Protein AF-A0A835MBV6-F1 (afdb_monomer_lite)

pLDDT: mean 74.05, std 12.52, range [35.41, 91.31]

Radius of gyration: 13.14 Å; chains: 1; bounding box: 27×29×30 Å

Sequence (114 aa):
MISSNNFTGPLPETLAKLTNLKDLYAVGIAITTSLEKYPILFKTGPSSKKCKAMQASGLERPIPSGISLWPKMSDMRISDLNGTEAAFPPLSSMKNMKALCVVCLYVSYIVPKI

InterPro domains:
  IPR032675 Leucine-rich repeat domain superfamily [G3DSA:3.80.10.10] (1-113)

Foldseek 3Di:
DAELDQDEEADDLVVLACLQAAEEEAYNYQDVEAPVVNCSNQAPGNNLAHYAYYAHENHEDDHDLSNLVNQNHAYYHYEHYDDDDDDHHDNVNNVNHNYDFHYHVPDGDDDPDD

Structure (mmCIF, N/CA/C/O backbone):
data_AF-A0A835MBV6-F1
#
_entry.id   AF-A0A835MBV6-F1
#
loop_
_atom_site.group_PDB
_atom_site.id
_atom_site.type_symbol
_atom_site.label_atom_id
_atom_site.label_alt_id
_atom_site.label_comp_id
_atom_site.label_asym_id
_atom_site.label_entity_id
_atom_site.label_seq_id
_atom_site.pdbx_PDB_ins_code
_atom_site.Cartn_x
_atom_site.Cartn_y
_atom_site.Cartn_z
_atom_site.occupancy
_atom_site.B_iso_or_equiv
_atom_site.auth_seq_id
_atom_site.auth_comp_id
_a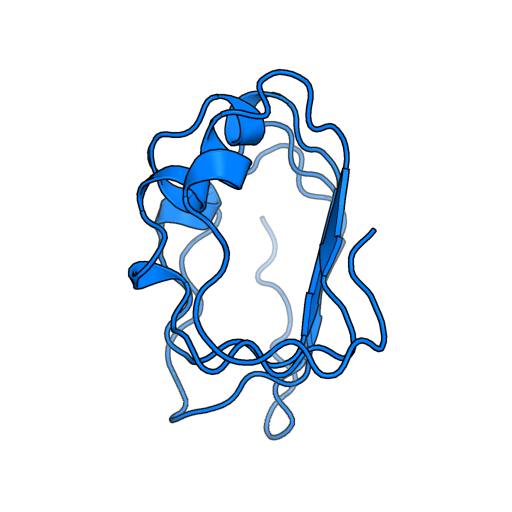tom_site.auth_asym_id
_atom_site.auth_atom_id
_atom_site.pdbx_PDB_model_num
ATOM 1 N N . MET A 1 1 ? -5.464 14.987 -4.142 1.00 6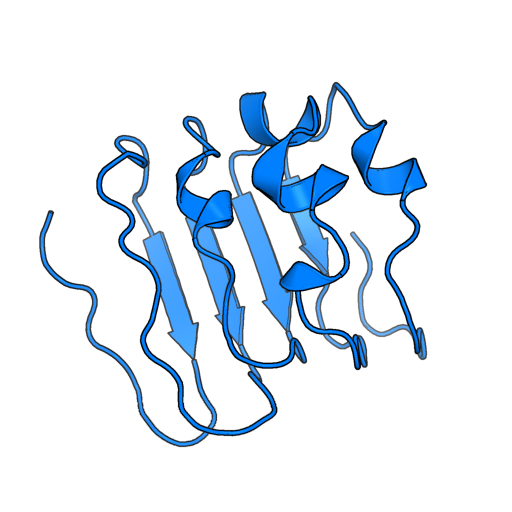9.81 1 MET A N 1
ATOM 2 C CA . MET A 1 1 ? -5.503 14.286 -5.438 1.00 69.81 1 MET A CA 1
ATOM 3 C C . MET A 1 1 ? -4.215 14.613 -6.167 1.00 69.81 1 MET A C 1
ATOM 5 O O . MET A 1 1 ? -3.881 15.787 -6.242 1.00 69.81 1 MET A O 1
ATOM 9 N N . ILE A 1 2 ? -3.477 13.597 -6.605 1.00 70.81 2 ILE A N 1
ATOM 10 C CA . ILE A 1 2 ? -2.263 13.721 -7.418 1.00 70.81 2 ILE A CA 1
ATOM 11 C C . ILE A 1 2 ? -2.595 13.018 -8.730 1.00 70.81 2 ILE A C 1
ATOM 13 O O . ILE A 1 2 ? -2.706 11.795 -8.757 1.00 70.81 2 ILE A O 1
ATOM 17 N N . SER A 1 3 ? -2.861 13.780 -9.787 1.00 74.25 3 SER A N 1
ATOM 18 C CA . SER A 1 3 ? -3.358 13.202 -11.037 1.00 74.25 3 SER A CA 1
ATOM 19 C C . SER A 1 3 ? -2.805 13.885 -12.273 1.00 74.25 3 SER A C 1
ATOM 21 O O . SER A 1 3 ? -2.664 15.104 -12.250 1.00 74.25 3 SER A O 1
ATOM 23 N N . SER A 1 4 ? -2.525 13.129 -13.337 1.00 68.12 4 SER A N 1
ATOM 24 C CA . SER A 1 4 ? -2.089 13.655 -14.647 1.00 68.12 4 SER A CA 1
ATOM 25 C C . SER A 1 4 ? -0.915 14.633 -14.559 1.00 68.12 4 SER A C 1
ATOM 27 O O . SER A 1 4 ? -0.861 15.643 -15.255 1.00 68.12 4 SER A O 1
ATOM 29 N N . ASN A 1 5 ? 0.012 14.348 -13.651 1.00 61.78 5 ASN A N 1
ATOM 30 C CA . ASN A 1 5 ? 1.259 15.083 -13.529 1.00 61.78 5 ASN A CA 1
ATOM 31 C C . ASN A 1 5 ? 2.369 14.194 -14.085 1.00 61.78 5 ASN A C 1
ATOM 33 O O . ASN A 1 5 ? 2.345 12.984 -13.868 1.00 61.78 5 ASN A O 1
ATOM 37 N N . ASN A 1 6 ? 3.382 14.779 -14.723 1.00 67.88 6 ASN A N 1
ATOM 38 C CA . ASN A 1 6 ? 4.577 14.046 -15.157 1.00 67.88 6 ASN A CA 1
ATOM 39 C C . ASN A 1 6 ? 5.494 13.701 -13.960 1.00 67.88 6 ASN A C 1
ATOM 41 O O . ASN A 1 6 ? 6.716 13.790 -14.045 1.00 67.88 6 ASN A O 1
ATOM 45 N N . PHE A 1 7 ? 4.894 13.394 -12.802 1.00 68.06 7 PHE A N 1
ATOM 46 C CA . PHE A 1 7 ? 5.599 12.976 -11.603 1.00 68.06 7 PHE A CA 1
ATOM 47 C C . PHE A 1 7 ? 6.175 11.587 -11.838 1.00 68.06 7 PHE A C 1
ATOM 49 O O . PHE A 1 7 ? 5.443 10.616 -12.035 1.00 68.06 7 PHE A O 1
ATOM 56 N N . THR A 1 8 ? 7.498 11.531 -11.787 1.00 66.94 8 THR A N 1
ATOM 57 C CA . THR A 1 8 ? 8.297 10.316 -11.876 1.00 66.94 8 THR A CA 1
ATOM 58 C C . THR A 1 8 ? 9.029 10.082 -10.565 1.00 66.94 8 THR A C 1
ATOM 60 O O . THR A 1 8 ? 9.331 11.025 -9.830 1.00 66.94 8 THR A O 1
ATOM 63 N N . GLY A 1 9 ? 9.404 8.833 -10.314 1.00 67.62 9 GLY A N 1
ATOM 64 C CA . GLY A 1 9 ? 10.183 8.480 -9.138 1.00 67.62 9 GLY A CA 1
ATOM 65 C C . GLY A 1 9 ? 9.328 8.326 -7.880 1.00 67.62 9 GLY A C 1
ATOM 66 O O . GLY A 1 9 ? 8.109 8.150 -7.955 1.00 67.62 9 GLY A O 1
ATOM 67 N N . PRO A 1 10 ? 9.976 8.291 -6.707 1.00 70.25 10 PRO A N 1
ATOM 68 C CA . PRO A 1 10 ? 9.327 7.809 -5.515 1.00 70.25 10 PRO A CA 1
ATOM 69 C C . PRO A 1 10 ? 8.294 8.766 -4.908 1.00 70.25 10 PRO A C 1
ATOM 71 O O . PRO A 1 10 ? 8.541 9.965 -4.809 1.00 70.25 10 PRO A O 1
ATOM 74 N N . LEU A 1 11 ? 7.178 8.229 -4.396 1.00 72.88 11 LEU A N 1
ATOM 75 C CA . LEU A 1 11 ? 6.265 9.001 -3.547 1.00 72.88 11 LEU A CA 1
ATOM 76 C C . LEU A 1 11 ? 7.013 9.532 -2.303 1.00 72.88 11 LEU A C 1
ATOM 78 O O . LEU A 1 11 ? 7.736 8.775 -1.657 1.00 72.88 11 LEU A O 1
ATOM 82 N N . PRO A 1 12 ? 6.845 10.807 -1.912 1.00 74.94 12 PRO A N 1
ATOM 83 C CA . PRO A 1 12 ? 7.536 11.344 -0.742 1.00 74.94 12 PRO A CA 1
ATOM 84 C C . PRO A 1 12 ? 7.126 10.623 0.549 1.00 74.94 12 PRO A C 1
ATOM 86 O O . PRO A 1 12 ? 5.935 10.509 0.845 1.00 74.94 12 PRO A O 1
ATOM 89 N N . GLU A 1 13 ? 8.091 10.228 1.389 1.00 74.75 13 GLU A N 1
ATOM 90 C CA . GLU A 1 13 ? 7.803 9.638 2.712 1.00 74.75 13 GLU A CA 1
ATOM 91 C C . GLU A 1 13 ? 6.992 10.575 3.618 1.00 74.75 13 GLU A C 1
ATOM 93 O O . GLU A 1 13 ? 6.274 10.137 4.518 1.00 74.75 13 GLU A O 1
ATOM 98 N N . THR A 1 14 ? 7.053 11.882 3.361 1.00 78.50 14 THR A N 1
ATOM 99 C CA . THR A 1 14 ? 6.260 12.894 4.064 1.00 78.50 14 THR A CA 1
ATOM 100 C C . THR A 1 14 ? 4.755 12.678 3.914 1.00 78.50 14 THR A C 1
ATOM 102 O O . THR A 1 14 ? 4.015 13.034 4.830 1.00 78.50 14 THR A O 1
ATOM 105 N N . LEU A 1 15 ? 4.287 12.016 2.847 1.00 75.69 15 LEU A N 1
ATOM 106 C CA . LEU A 1 15 ? 2.881 11.619 2.706 1.00 75.69 15 LEU A CA 1
ATOM 107 C C . LEU A 1 15 ? 2.434 10.674 3.834 1.00 75.69 15 LEU A C 1
ATOM 109 O O . LEU A 1 15 ? 1.266 10.684 4.227 1.00 75.69 15 LEU A O 1
ATOM 113 N N . ALA A 1 16 ? 3.350 9.885 4.408 1.00 73.50 16 ALA A N 1
ATOM 114 C CA . ALA A 1 16 ? 3.034 9.007 5.531 1.00 73.50 16 ALA A CA 1
ATOM 115 C C . ALA A 1 16 ? 2.709 9.779 6.818 1.00 73.50 16 ALA A C 1
ATOM 117 O O . ALA A 1 16 ? 2.048 9.247 7.707 1.00 73.50 16 ALA A O 1
ATOM 118 N N . LYS A 1 17 ? 3.128 11.047 6.913 1.00 79.12 17 LYS A N 1
ATOM 119 C CA . LYS A 1 17 ? 2.850 11.925 8.059 1.00 79.12 17 LYS A CA 1
ATOM 120 C C . LYS A 1 17 ? 1.437 12.523 8.021 1.00 79.12 17 LYS A C 1
ATOM 122 O O . LYS A 1 17 ? 1.040 13.194 8.971 1.00 79.12 17 LYS A O 1
ATOM 127 N N . LEU A 1 18 ? 0.658 12.279 6.963 1.00 81.44 18 LEU A N 1
ATOM 128 C CA . LEU A 1 18 ? -0.706 12.795 6.806 1.00 81.44 18 LEU A CA 1
ATOM 129 C C . LEU A 1 18 ? -1.714 12.054 7.708 1.00 81.44 18 LEU A C 1
ATOM 131 O O . LEU A 1 18 ? -2.537 11.260 7.261 1.00 81.44 18 LEU A O 1
ATOM 135 N N . THR A 1 19 ? -1.712 12.373 9.001 1.00 82.19 19 THR A N 1
ATOM 136 C CA . THR A 1 19 ? -2.547 11.738 10.046 1.00 82.19 19 THR A CA 1
ATOM 137 C C . THR A 1 19 ? -4.063 11.860 9.848 1.00 82.19 19 THR A C 1
ATOM 139 O O . THR A 1 19 ? -4.832 11.153 10.505 1.00 82.19 19 THR A O 1
ATOM 142 N N . ASN A 1 20 ? -4.511 12.759 8.971 1.00 84.81 20 ASN A N 1
ATOM 143 C CA . ASN A 1 20 ? -5.922 13.023 8.684 1.00 84.81 20 ASN A CA 1
ATOM 144 C C . ASN A 1 20 ? -6.330 12.663 7.248 1.00 84.81 20 ASN A C 1
ATOM 146 O O . ASN A 1 20 ? -7.406 13.069 6.810 1.00 84.81 20 ASN A O 1
ATOM 150 N N . LEU A 1 21 ? -5.505 11.896 6.529 1.00 82.62 21 LEU A N 1
ATOM 151 C CA . LEU A 1 21 ? -5.825 11.432 5.182 1.00 82.62 21 LEU A CA 1
ATOM 152 C C . LEU A 1 21 ? -7.104 10.576 5.194 1.00 82.62 21 LEU A C 1
ATOM 154 O O . LEU A 1 21 ? -7.172 9.554 5.879 1.00 82.62 21 LEU A O 1
ATOM 158 N N . LYS A 1 22 ? -8.123 11.018 4.450 1.00 87.38 22 LYS A N 1
ATOM 159 C CA . LYS A 1 22 ? -9.397 10.299 4.279 1.00 87.38 22 LYS A CA 1
ATOM 160 C C . LYS A 1 22 ? -9.447 9.530 2.969 1.00 87.38 22 LYS A C 1
ATOM 162 O O . LYS A 1 22 ? -9.936 8.407 2.964 1.00 87.38 22 LYS A O 1
ATOM 167 N N . ASP A 1 23 ? -8.900 10.119 1.913 1.00 86.19 23 ASP A N 1
ATOM 168 C CA . ASP A 1 23 ? -8.923 9.553 0.574 1.00 86.19 23 ASP A CA 1
ATOM 169 C C . ASP A 1 23 ? -7.584 9.815 -0.122 1.00 86.19 23 ASP A C 1
ATOM 171 O O . ASP A 1 23 ? -6.994 10.893 0.026 1.00 86.19 23 ASP A O 1
ATOM 175 N N . LEU A 1 24 ? -7.104 8.831 -0.880 1.00 83.38 24 LEU A N 1
ATOM 176 C CA . LEU A 1 24 ? -5.850 8.902 -1.627 1.00 83.38 24 LEU A CA 1
ATOM 177 C C . LEU A 1 24 ? -6.104 8.619 -3.108 1.00 83.38 24 LEU A C 1
ATOM 179 O O . LEU A 1 24 ? -6.345 7.483 -3.496 1.00 83.38 24 LEU A O 1
ATOM 183 N N . TYR A 1 25 ? -6.001 9.652 -3.939 1.00 85.12 25 TYR A N 1
ATOM 184 C CA . TYR A 1 25 ? -6.138 9.540 -5.394 1.00 85.12 25 TYR A CA 1
ATOM 185 C C . TYR A 1 25 ? -4.805 9.883 -6.055 1.00 85.12 25 TYR A C 1
ATOM 187 O O . TYR A 1 25 ? -4.315 11.003 -5.878 1.00 85.12 25 TYR A O 1
ATOM 195 N N . ALA A 1 26 ? -4.242 8.916 -6.774 1.00 78.62 26 ALA A N 1
ATOM 196 C CA . ALA A 1 26 ? -2.886 8.896 -7.311 1.00 78.62 26 ALA A CA 1
ATOM 197 C C . ALA A 1 26 ? -2.889 8.268 -8.728 1.00 78.62 26 ALA A C 1
ATOM 199 O O . ALA A 1 26 ? -2.443 7.140 -8.918 1.00 78.62 26 ALA A O 1
ATOM 200 N N . VAL A 1 27 ? -3.479 8.958 -9.711 1.00 74.12 27 VAL A N 1
ATOM 201 C CA . VAL A 1 27 ? -3.861 8.388 -11.027 1.00 74.12 27 VAL A CA 1
ATOM 202 C C . VAL A 1 27 ? -3.133 9.086 -12.175 1.00 74.12 27 VAL A C 1
ATOM 204 O O . VAL A 1 27 ? -2.934 10.293 -12.133 1.00 74.12 27 VAL A O 1
ATOM 207 N N . GLY A 1 28 ? -2.762 8.373 -13.236 1.00 65.75 28 GLY A N 1
ATOM 208 C CA . GLY A 1 28 ? -2.073 8.964 -14.388 1.00 65.75 28 GLY A CA 1
ATOM 209 C C . GLY A 1 28 ? -0.704 9.539 -14.021 1.00 65.75 28 GLY A C 1
ATOM 210 O O . GLY A 1 28 ? -0.303 10.576 -14.541 1.00 65.75 28 GLY A O 1
ATOM 211 N N . ILE A 1 29 ? -0.032 8.899 -13.066 1.00 64.81 29 ILE A N 1
ATOM 212 C CA . ILE A 1 29 ? 1.331 9.208 -12.643 1.00 64.81 29 ILE A CA 1
ATOM 213 C C . ILE A 1 29 ? 2.212 7.999 -12.927 1.00 64.81 29 ILE A C 1
ATOM 215 O O . ILE A 1 29 ? 1.805 6.857 -12.709 1.00 64.81 29 ILE A O 1
ATOM 219 N N . ALA A 1 30 ? 3.423 8.249 -13.410 1.00 60.72 30 ALA A N 1
ATOM 220 C CA . ALA A 1 30 ? 4.418 7.214 -13.635 1.00 60.72 30 ALA A CA 1
ATOM 221 C C . ALA A 1 30 ? 5.136 6.912 -12.310 1.00 60.72 30 ALA A C 1
ATOM 223 O O . ALA A 1 30 ? 6.328 7.190 -12.159 1.00 60.72 30 ALA A O 1
ATOM 224 N N . ILE A 1 31 ? 4.405 6.377 -11.319 1.00 63.28 31 ILE A N 1
ATOM 225 C CA . ILE A 1 31 ? 5.034 5.850 -10.100 1.00 63.28 31 ILE A CA 1
ATOM 226 C C . ILE A 1 31 ? 5.786 4.578 -10.495 1.00 63.28 31 ILE A C 1
ATOM 228 O O . ILE A 1 31 ? 5.281 3.468 -10.390 1.00 63.28 31 ILE A O 1
ATOM 232 N N . THR A 1 32 ? 7.028 4.742 -10.935 1.00 55.00 32 THR A N 1
ATOM 233 C CA . THR A 1 32 ? 7.953 3.658 -11.301 1.00 55.00 32 THR A CA 1
ATOM 234 C C . THR A 1 32 ? 8.543 2.974 -10.067 1.00 55.00 32 THR A C 1
ATOM 236 O O . THR A 1 32 ? 9.723 2.628 -10.031 1.00 55.00 32 THR A O 1
ATOM 239 N N . THR A 1 33 ? 7.791 2.914 -8.974 1.00 60.09 33 THR A N 1
ATOM 240 C CA . THR A 1 33 ? 8.283 2.372 -7.717 1.00 60.09 33 THR A CA 1
ATOM 241 C C . THR A 1 33 ? 7.277 1.403 -7.133 1.00 60.09 33 THR A C 1
ATOM 243 O O . THR A 1 33 ? 6.114 1.727 -6.894 1.00 60.09 33 THR A O 1
ATOM 246 N N . SER A 1 34 ? 7.759 0.190 -6.868 1.00 63.78 34 SER A N 1
ATOM 247 C CA . SER A 1 34 ? 7.040 -0.783 -6.054 1.00 63.78 34 SER A CA 1
ATOM 248 C C . SER A 1 34 ? 6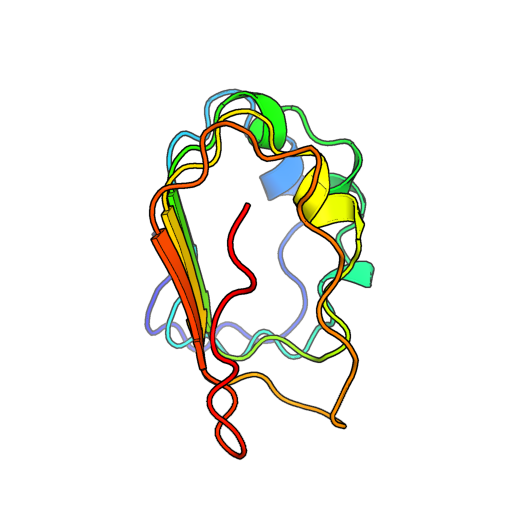.566 -0.158 -4.741 1.00 63.78 34 SER A C 1
ATOM 250 O O . SER A 1 34 ? 7.321 0.518 -4.035 1.00 63.78 34 SER A O 1
ATOM 252 N N . LEU A 1 35 ? 5.314 -0.440 -4.383 1.00 66.56 35 LEU A N 1
ATOM 253 C CA . LEU A 1 35 ? 4.711 -0.050 -3.109 1.00 66.56 35 LEU A CA 1
ATOM 254 C C . LEU A 1 35 ? 5.519 -0.550 -1.891 1.00 66.56 35 LEU A C 1
ATOM 256 O O . LEU A 1 35 ? 5.417 0.036 -0.812 1.00 66.56 35 LEU A O 1
ATOM 260 N N . GLU A 1 36 ? 6.349 -1.591 -2.049 1.00 62.09 36 GLU A N 1
ATOM 261 C CA . GLU A 1 36 ? 7.277 -2.049 -1.006 1.00 62.09 36 GLU A CA 1
ATOM 262 C C . GLU A 1 36 ? 8.290 -0.977 -0.592 1.00 62.09 36 GLU A C 1
ATOM 264 O O . GLU A 1 36 ? 8.717 -0.962 0.562 1.00 62.09 36 GLU A O 1
ATOM 269 N N . LYS A 1 37 ? 8.626 -0.046 -1.496 1.00 64.94 37 LYS A N 1
ATOM 270 C CA . LYS A 1 37 ? 9.521 1.086 -1.222 1.00 64.94 37 LYS A CA 1
ATOM 271 C C . LYS A 1 37 ? 8.874 2.167 -0.345 1.00 64.94 37 LYS A C 1
ATOM 273 O O . LYS A 1 37 ? 9.587 3.045 0.125 1.00 64.94 37 LYS A O 1
ATOM 278 N N . TYR A 1 38 ? 7.568 2.083 -0.054 1.00 65.12 38 TYR A N 1
ATOM 279 C CA . TYR A 1 38 ? 6.877 2.967 0.905 1.00 65.12 38 TYR A CA 1
ATOM 280 C C . TYR A 1 38 ? 6.282 2.203 2.085 1.00 65.12 38 TYR A C 1
ATOM 282 O O . TYR A 1 38 ? 5.074 2.288 2.349 1.00 65.12 38 TYR A O 1
ATOM 290 N N . PRO A 1 39 ? 7.109 1.492 2.865 1.00 55.88 39 PRO A N 1
ATOM 291 C CA . PRO A 1 39 ? 6.614 0.737 4.003 1.00 55.88 39 PRO A CA 1
ATOM 292 C C . PRO A 1 39 ? 5.948 1.662 5.027 1.00 55.88 39 PRO A C 1
ATOM 294 O O . PRO A 1 39 ? 4.993 1.260 5.674 1.00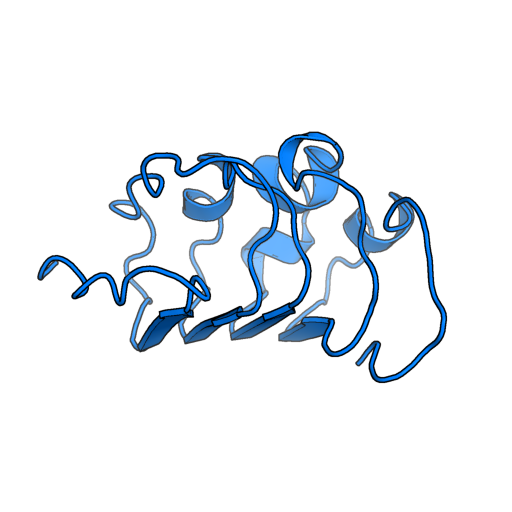 55.88 39 PRO A O 1
ATOM 297 N N . ILE A 1 40 ? 6.358 2.927 5.145 1.00 55.72 40 ILE A N 1
ATOM 298 C CA . ILE A 1 40 ? 5.733 3.837 6.111 1.00 55.72 40 ILE A CA 1
ATOM 299 C C . ILE A 1 40 ? 4.307 4.201 5.680 1.00 55.72 40 ILE A C 1
ATOM 301 O O . ILE A 1 40 ? 3.408 4.181 6.508 1.00 55.72 40 ILE A O 1
ATOM 305 N N . LEU A 1 41 ? 4.042 4.461 4.397 1.00 65.31 41 LEU A N 1
ATOM 306 C CA . LEU A 1 41 ? 2.675 4.731 3.933 1.00 65.31 41 LEU A CA 1
ATOM 307 C C . LEU A 1 41 ? 1.769 3.505 4.080 1.00 65.31 41 LEU A C 1
ATOM 309 O O . LEU A 1 41 ? 0.643 3.634 4.557 1.00 65.31 41 LEU A O 1
ATOM 313 N N . PHE A 1 42 ? 2.266 2.328 3.687 1.00 66.62 42 PHE A N 1
ATOM 314 C CA . PHE A 1 42 ? 1.431 1.137 3.528 1.00 66.62 42 PHE A CA 1
ATOM 315 C C . PHE A 1 42 ? 1.520 0.120 4.671 1.00 66.62 42 PHE A C 1
ATOM 317 O O . PHE A 1 42 ? 0.611 -0.691 4.773 1.00 66.62 42 PHE A O 1
ATOM 324 N N . LYS A 1 43 ? 2.537 0.156 5.546 1.00 65.50 43 LYS A N 1
ATOM 325 C CA . LYS A 1 43 ? 2.685 -0.753 6.705 1.00 65.50 43 LYS A CA 1
ATOM 326 C C . LYS A 1 43 ? 2.505 -0.077 8.071 1.00 65.50 43 LYS A C 1
ATOM 328 O O . LYS A 1 43 ? 1.909 -0.695 8.944 1.00 65.50 43 LYS A O 1
ATOM 333 N N . THR A 1 44 ? 3.025 1.134 8.304 1.00 61.09 44 THR A N 1
ATOM 334 C CA . THR A 1 44 ? 3.130 1.695 9.680 1.00 61.09 44 THR A CA 1
ATOM 335 C C . THR A 1 44 ? 2.581 3.115 9.871 1.00 61.09 44 THR A C 1
ATOM 337 O O . THR A 1 44 ? 2.596 3.643 10.983 1.00 61.09 44 THR A O 1
ATOM 340 N N . GLY A 1 45 ? 2.066 3.747 8.820 1.00 66.94 45 GLY A N 1
ATOM 341 C CA . GLY A 1 45 ? 1.705 5.162 8.830 1.00 66.94 45 GLY A CA 1
ATOM 342 C C . GLY A 1 45 ? 0.336 5.446 9.458 1.00 66.94 45 GLY A C 1
ATOM 343 O O . GLY A 1 45 ? -0.606 4.672 9.266 1.00 66.94 45 GLY A O 1
ATOM 344 N N . PRO A 1 46 ? 0.163 6.581 10.162 1.00 68.44 46 PRO A N 1
ATOM 345 C CA . PRO A 1 46 ? -1.114 6.983 10.761 1.00 68.44 46 PRO A CA 1
ATOM 346 C C . PRO A 1 46 ? -2.247 7.163 9.737 1.00 68.44 46 PRO A C 1
ATOM 348 O O . PRO A 1 46 ? -3.414 6.980 10.087 1.00 68.44 46 PRO A O 1
ATOM 351 N N . SER A 1 47 ? -1.917 7.464 8.478 1.00 69.69 47 SER A N 1
ATOM 352 C CA . SER A 1 47 ? -2.859 7.619 7.362 1.00 69.69 47 SER A CA 1
ATOM 353 C C . SER A 1 47 ? -3.703 6.357 7.110 1.00 69.69 47 SER A C 1
ATOM 355 O O . SER A 1 47 ? -4.902 6.455 6.835 1.00 69.69 47 SER A O 1
ATOM 357 N N . SER A 1 48 ? -3.117 5.165 7.292 1.00 73.25 48 SER A N 1
ATOM 358 C CA . SER A 1 48 ? -3.784 3.861 7.094 1.00 73.25 48 SER A CA 1
ATOM 359 C C . SER A 1 48 ? -4.996 3.648 8.013 1.00 73.25 48 SER A C 1
ATOM 361 O O . SER A 1 48 ? -5.956 2.965 7.656 1.00 73.25 48 SER A O 1
ATOM 363 N N . LYS A 1 49 ? -5.000 4.285 9.193 1.00 79.62 49 LYS A N 1
ATOM 364 C CA . LYS A 1 49 ? -6.064 4.153 10.201 1.00 79.62 49 LYS A CA 1
ATOM 365 C C . LYS A 1 49 ? -7.330 4.941 9.859 1.00 79.62 49 LYS A C 1
ATOM 367 O O . LYS A 1 49 ? -8.358 4.748 10.515 1.00 79.62 49 LYS A O 1
ATOM 372 N N . LYS A 1 50 ? -7.264 5.871 8.900 1.00 82.38 50 LYS A N 1
ATOM 373 C CA . LYS A 1 50 ? -8.376 6.775 8.558 1.00 82.38 50 LYS A CA 1
ATOM 374 C C . LYS A 1 50 ? -8.802 6.717 7.099 1.00 82.38 50 LYS A C 1
ATOM 376 O O . LYS A 1 50 ? -9.972 7.004 6.844 1.00 82.38 50 LYS A O 1
ATOM 381 N N . CYS A 1 51 ? -7.902 6.348 6.192 1.00 85.19 51 CYS A N 1
ATOM 382 C CA . CYS A 1 51 ? -8.202 6.316 4.770 1.00 85.19 51 CYS A CA 1
ATOM 383 C C . CYS A 1 51 ? -9.311 5.296 4.451 1.00 85.19 51 CYS A C 1
ATOM 385 O O . CYS A 1 51 ? -9.281 4.166 4.944 1.00 85.19 51 CYS A O 1
ATOM 387 N N . LYS A 1 52 ? -10.303 5.717 3.662 1.00 90.31 52 LYS A N 1
ATOM 388 C CA . LYS A 1 52 ? -11.485 4.934 3.274 1.00 90.31 52 LYS A CA 1
ATOM 389 C C . LYS A 1 52 ? -11.508 4.582 1.794 1.00 90.31 52 LYS A C 1
ATOM 391 O O . LYS A 1 52 ? -12.080 3.551 1.438 1.00 90.31 52 LYS A O 1
ATOM 396 N N . ALA A 1 53 ? -10.926 5.434 0.957 1.00 89.31 53 ALA A N 1
ATOM 397 C CA . ALA A 1 53 ? -10.877 5.230 -0.479 1.00 89.31 53 ALA A CA 1
ATOM 398 C C . ALA A 1 53 ? -9.463 5.449 -1.017 1.00 89.31 53 ALA A C 1
ATOM 400 O O . ALA A 1 53 ? -8.797 6.431 -0.673 1.00 89.31 53 ALA A O 1
ATOM 401 N N . MET A 1 54 ? -9.022 4.548 -1.890 1.00 86.19 54 MET A N 1
ATOM 402 C CA . MET A 1 54 ? -7.782 4.702 -2.637 1.00 86.19 54 MET A CA 1
ATOM 403 C C . MET A 1 54 ? -8.003 4.414 -4.115 1.00 86.19 54 MET A C 1
ATOM 405 O O . MET A 1 54 ? -8.569 3.382 -4.472 1.00 86.19 54 MET A O 1
ATOM 409 N N . GLN A 1 55 ? -7.461 5.281 -4.965 1.00 86.19 55 GLN A N 1
ATOM 410 C CA . GLN A 1 55 ? -7.275 4.997 -6.378 1.00 86.19 55 GLN A CA 1
ATOM 411 C C . GLN A 1 55 ? -5.825 5.245 -6.777 1.00 86.19 55 GLN A C 1
ATOM 413 O O . GLN A 1 55 ? -5.293 6.323 -6.508 1.00 86.19 55 GLN A O 1
ATOM 418 N N . ALA A 1 56 ? -5.202 4.269 -7.430 1.00 80.94 56 ALA A N 1
ATOM 419 C CA . ALA A 1 56 ? -3.839 4.388 -7.927 1.00 80.94 56 ALA A CA 1
ATOM 420 C C . ALA A 1 56 ? -3.674 3.752 -9.312 1.00 80.94 56 ALA A C 1
ATOM 422 O O . ALA A 1 56 ? -4.373 2.793 -9.635 1.00 80.94 56 ALA A O 1
ATOM 423 N N . SER A 1 57 ? -2.735 4.258 -10.111 1.00 79.75 57 SER A N 1
ATOM 424 C CA . SER A 1 57 ? -2.347 3.642 -11.386 1.00 79.75 57 SER A CA 1
ATOM 425 C C . SER A 1 57 ? -0.831 3.637 -11.578 1.00 79.75 57 SER A C 1
ATOM 427 O O . SER A 1 57 ? -0.139 4.462 -10.983 1.00 79.75 57 SER A O 1
ATOM 429 N N . GLY A 1 58 ? -0.315 2.754 -12.435 1.00 77.00 58 GLY A N 1
ATOM 430 C CA . GLY A 1 58 ? 1.097 2.764 -12.843 1.00 77.00 58 GLY A CA 1
ATOM 431 C C . GLY A 1 58 ? 2.069 2.138 -11.841 1.00 77.00 58 GLY A C 1
ATOM 432 O O . GLY A 1 58 ? 3.275 2.213 -12.056 1.00 77.00 58 GLY A O 1
ATOM 433 N N . LEU A 1 59 ? 1.564 1.533 -10.758 1.00 78.25 59 LEU A N 1
ATOM 434 C CA . LEU A 1 59 ? 2.376 0.925 -9.699 1.00 78.25 59 LEU A CA 1
ATOM 435 C C . LEU A 1 59 ? 3.066 -0.357 -10.179 1.00 78.25 59 LEU A C 1
ATOM 437 O O . LEU A 1 59 ? 2.485 -1.136 -10.932 1.00 78.25 59 LEU A O 1
ATOM 441 N N . GLU A 1 60 ? 4.267 -0.633 -9.675 1.00 78.75 60 GLU A N 1
ATOM 442 C CA . GLU A 1 60 ? 4.961 -1.897 -9.942 1.00 78.75 60 GLU A CA 1
ATOM 443 C C . GLU A 1 60 ? 4.486 -3.024 -9.013 1.00 78.75 60 GLU A C 1
ATOM 445 O O . GLU A 1 60 ? 4.322 -2.837 -7.802 1.00 78.75 60 GLU A O 1
ATOM 450 N N . ARG A 1 61 ? 4.315 -4.223 -9.577 1.00 77.94 61 ARG A N 1
ATOM 451 C CA . ARG A 1 61 ? 4.185 -5.480 -8.831 1.00 77.94 61 ARG A CA 1
ATOM 452 C C . ARG A 1 61 ? 5.499 -5.816 -8.093 1.00 77.94 61 ARG A C 1
ATOM 454 O O . ARG A 1 61 ? 6.572 -5.438 -8.560 1.00 77.94 61 ARG A O 1
ATOM 461 N N . PRO A 1 62 ? 5.445 -6.574 -6.980 1.00 79.62 62 PRO A N 1
ATOM 462 C CA . PRO A 1 62 ? 4.248 -7.066 -6.296 1.00 79.62 62 PRO A CA 1
ATOM 463 C C . PRO A 1 62 ? 3.573 -5.990 -5.429 1.00 79.62 62 PRO A C 1
ATOM 465 O O . PRO A 1 62 ? 4.199 -5.028 -4.990 1.00 79.62 62 PRO A O 1
ATOM 468 N N . ILE A 1 63 ? 2.279 -6.181 -5.145 1.00 79.88 63 ILE A N 1
ATOM 469 C CA . ILE A 1 63 ? 1.561 -5.347 -4.170 1.00 79.88 63 ILE A CA 1
ATOM 470 C C . ILE A 1 63 ? 1.898 -5.866 -2.759 1.00 79.88 63 ILE A C 1
ATOM 472 O O . ILE A 1 63 ? 1.671 -7.047 -2.490 1.00 79.88 63 ILE A O 1
ATOM 476 N N . PRO A 1 64 ? 2.403 -5.025 -1.839 1.00 77.75 64 PRO A N 1
ATOM 477 C CA . PRO A 1 64 ? 2.792 -5.434 -0.499 1.00 77.75 64 PRO A CA 1
ATOM 478 C C . PRO A 1 64 ? 1.587 -5.857 0.329 1.00 77.75 64 PRO A C 1
ATOM 480 O O . PRO A 1 64 ? 0.563 -5.173 0.375 1.00 77.75 64 PRO A O 1
ATOM 483 N N . SER A 1 65 ? 1.774 -6.910 1.122 1.00 79.12 65 SER A N 1
ATOM 484 C CA . SER A 1 65 ? 0.782 -7.390 2.094 1.00 79.12 65 SER A CA 1
ATOM 485 C C . SER A 1 65 ? 0.393 -6.362 3.158 1.00 79.12 65 SER A C 1
ATOM 487 O O . SER A 1 65 ? -0.695 -6.459 3.723 1.00 79.12 65 SER A O 1
ATOM 489 N N . GLY A 1 66 ? 1.221 -5.334 3.384 1.00 78.62 66 GLY A N 1
ATOM 490 C CA . GLY A 1 66 ? 0.912 -4.207 4.270 1.00 78.62 66 GLY A CA 1
ATOM 491 C C . GLY A 1 66 ? -0.409 -3.506 3.945 1.00 78.62 66 GLY A C 1
ATOM 492 O O . GLY A 1 66 ? -1.052 -2.980 4.845 1.00 78.62 66 GLY A O 1
ATOM 493 N N . ILE A 1 67 ? -0.884 -3.582 2.698 1.00 79.62 67 ILE A N 1
ATOM 494 C CA . ILE A 1 67 ? -2.174 -3.010 2.292 1.00 79.62 67 ILE A CA 1
ATOM 495 C C . ILE A 1 67 ? -3.364 -3.560 3.102 1.00 79.62 67 ILE A C 1
ATOM 497 O O . ILE A 1 67 ? -4.336 -2.847 3.343 1.00 79.62 67 ILE A O 1
ATOM 501 N N . SER A 1 68 ? -3.244 -4.790 3.615 1.00 80.81 68 SER A N 1
ATOM 502 C CA . SER A 1 68 ? -4.223 -5.418 4.514 1.00 80.81 68 SER A CA 1
ATOM 503 C C . SER A 1 68 ? -4.353 -4.727 5.881 1.00 80.81 68 SER A C 1
ATOM 505 O O . SER A 1 68 ? -5.345 -4.927 6.581 1.00 80.81 68 SER A O 1
ATOM 507 N N . LEU A 1 69 ? -3.391 -3.877 6.259 1.00 82.19 69 LEU A N 1
ATOM 508 C CA . LEU A 1 69 ? -3.343 -3.156 7.538 1.00 82.19 69 LEU A CA 1
ATOM 509 C C . LEU A 1 69 ? -4.149 -1.847 7.531 1.00 82.19 69 LEU A C 1
ATOM 511 O O . LEU A 1 69 ? -3.987 -1.023 8.429 1.00 82.19 69 LEU A O 1
ATOM 515 N N . TRP A 1 70 ? -5.007 -1.632 6.530 1.00 85.00 70 TRP A N 1
ATOM 516 C CA . TRP A 1 70 ? -5.826 -0.428 6.381 1.00 85.00 70 TRP A CA 1
ATOM 517 C C . TRP A 1 70 ? -7.278 -0.733 6.786 1.00 85.00 70 TRP A C 1
ATOM 519 O O . TRP A 1 70 ? -8.131 -0.973 5.928 1.00 85.00 70 TRP A O 1
ATOM 529 N N . PRO A 1 71 ? -7.603 -0.742 8.094 1.00 83.56 71 PRO A N 1
ATOM 530 C CA . PRO A 1 71 ? -8.846 -1.323 8.605 1.00 83.56 71 PRO A CA 1
ATOM 531 C C . PRO A 1 71 ? -10.105 -0.553 8.200 1.00 83.56 71 PRO A C 1
ATOM 533 O O . PRO A 1 71 ? -11.202 -1.102 8.275 1.00 83.56 71 PRO A O 1
ATOM 536 N N . LYS A 1 72 ? -9.983 0.724 7.815 1.00 88.56 72 LYS A N 1
ATOM 537 C CA . LYS A 1 72 ? -11.120 1.570 7.413 1.00 88.56 72 LYS A CA 1
ATOM 538 C C . LYS A 1 72 ? -11.336 1.644 5.905 1.00 88.56 72 LYS A C 1
ATOM 540 O O . LYS A 1 72 ? -12.310 2.265 5.485 1.00 88.56 72 LYS A O 1
ATOM 545 N N . MET A 1 73 ? -10.459 1.026 5.118 1.00 88.88 73 MET A N 1
ATOM 546 C CA . MET A 1 73 ? -10.563 1.039 3.668 1.00 88.88 73 MET A CA 1
ATOM 547 C C . MET A 1 73 ? -11.836 0.313 3.223 1.00 88.88 73 MET A C 1
ATOM 549 O O . MET A 1 73 ? -12.099 -0.810 3.654 1.00 88.88 73 MET A O 1
ATOM 553 N N . SER A 1 74 ? -12.612 0.971 2.367 1.00 91.31 74 SER A N 1
ATOM 554 C CA . SER A 1 74 ? -13.873 0.470 1.821 1.00 91.31 74 SER A CA 1
ATOM 555 C C . SER A 1 74 ? -13.920 0.440 0.296 1.00 91.31 74 SER A C 1
ATOM 557 O O . SER A 1 74 ? -14.673 -0.357 -0.257 1.00 91.31 74 SER A O 1
ATOM 559 N N . ASP A 1 75 ? -13.131 1.279 -0.375 1.00 89.94 75 ASP A N 1
ATOM 560 C CA . ASP A 1 75 ? -13.029 1.313 -1.835 1.00 89.94 75 ASP A CA 1
ATOM 561 C C . ASP A 1 75 ? -11.547 1.357 -2.229 1.00 89.94 75 ASP A C 1
ATOM 563 O O . ASP A 1 75 ? -10.812 2.262 -1.833 1.00 89.94 75 ASP A O 1
ATOM 567 N N . MET A 1 76 ? -11.089 0.344 -2.957 1.00 87.12 76 MET A N 1
ATOM 568 C CA . MET A 1 76 ? -9.719 0.249 -3.441 1.00 87.12 76 MET A CA 1
ATOM 569 C C . MET A 1 76 ? -9.712 -0.037 -4.934 1.00 87.12 76 MET A C 1
ATOM 571 O O . MET A 1 76 ? -10.209 -1.070 -5.381 1.00 87.12 76 MET A O 1
ATOM 575 N N . ARG A 1 77 ? -9.098 0.860 -5.703 1.00 87.25 77 ARG A N 1
ATOM 576 C CA . ARG A 1 77 ? -8.985 0.746 -7.158 1.00 87.25 77 ARG A CA 1
ATOM 577 C C . ARG A 1 77 ? -7.537 0.907 -7.575 1.00 87.25 77 ARG A C 1
ATOM 579 O O . ARG A 1 77 ? -6.926 1.944 -7.338 1.00 87.25 77 ARG A O 1
ATOM 586 N N . ILE A 1 78 ? -6.982 -0.121 -8.191 1.00 83.19 78 ILE A N 1
ATOM 587 C CA . ILE A 1 78 ? -5.620 -0.117 -8.705 1.00 83.19 78 ILE A CA 1
ATOM 588 C C . ILE A 1 78 ? -5.684 -0.530 -10.173 1.00 83.19 78 ILE A C 1
ATOM 590 O O . ILE A 1 78 ? -6.214 -1.594 -10.485 1.00 83.19 78 ILE A O 1
ATOM 594 N N . SER A 1 79 ? -5.175 0.308 -11.071 1.00 80.19 79 SER A N 1
ATOM 595 C CA . SER A 1 79 ? -5.095 0.024 -12.510 1.00 80.19 79 SER A CA 1
ATOM 596 C C . SER A 1 79 ? -3.656 0.092 -13.013 1.00 80.19 79 SER A C 1
ATOM 598 O O . SER A 1 79 ? -2.758 0.533 -12.295 1.00 80.19 79 SER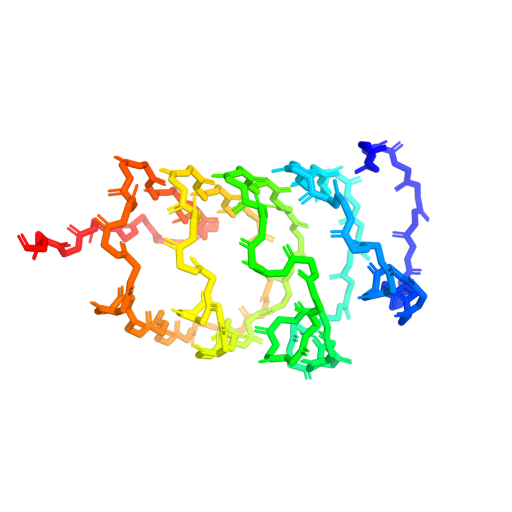 A O 1
ATOM 600 N N . ASP A 1 80 ? -3.434 -0.346 -14.253 1.00 79.38 80 ASP A N 1
ATOM 601 C CA . ASP A 1 80 ? -2.176 -0.144 -14.986 1.00 79.38 80 ASP A CA 1
ATOM 602 C C . ASP A 1 80 ? -0.948 -0.624 -14.200 1.00 79.38 80 ASP A C 1
ATOM 604 O O . ASP A 1 80 ? 0.069 0.060 -14.105 1.00 79.38 80 ASP A O 1
ATOM 608 N N . LEU A 1 81 ? -1.083 -1.787 -13.557 1.00 79.50 81 LEU A N 1
ATOM 609 C CA . LEU A 1 81 ? 0.005 -2.408 -12.811 1.00 79.50 81 LEU A CA 1
ATOM 610 C C . LEU A 1 81 ? 1.119 -2.847 -13.764 1.00 79.50 81 LEU A C 1
ATOM 612 O O . LEU A 1 81 ? 0.877 -3.629 -14.684 1.00 79.50 81 LEU A O 1
ATOM 616 N N . ASN A 1 82 ? 2.330 -2.376 -13.485 1.00 76.19 82 ASN A N 1
ATOM 617 C CA . ASN A 1 82 ? 3.549 -2.677 -14.224 1.00 76.19 82 ASN A CA 1
ATOM 618 C C . ASN A 1 82 ? 4.333 -3.829 -13.577 1.00 76.19 82 ASN A C 1
ATOM 620 O O . ASN A 1 82 ? 4.148 -4.154 -12.402 1.00 76.19 82 ASN A O 1
ATOM 624 N N . GLY A 1 83 ? 5.263 -4.411 -14.334 1.00 76.06 83 GLY A N 1
ATOM 625 C CA . GLY A 1 83 ? 6.129 -5.499 -13.874 1.00 76.06 83 GLY A CA 1
ATOM 626 C C . GLY A 1 83 ? 5.529 -6.891 -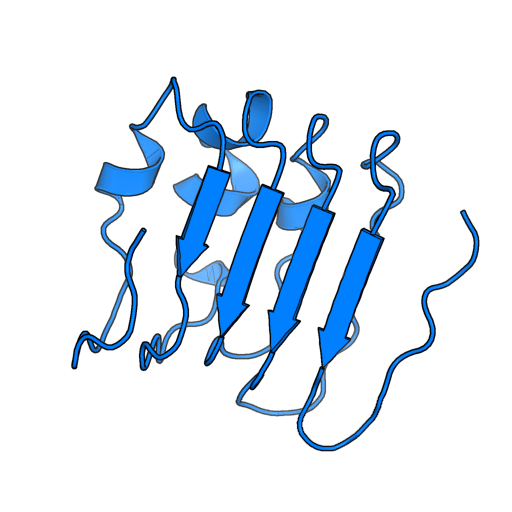14.075 1.00 76.06 83 GLY A C 1
ATOM 627 O O . GLY A 1 83 ? 4.468 -7.058 -14.676 1.00 76.06 83 GLY A O 1
ATOM 628 N N . THR A 1 84 ? 6.249 -7.905 -13.599 1.00 75.25 84 THR A N 1
ATOM 629 C CA . THR A 1 84 ? 5.868 -9.312 -13.767 1.00 75.25 84 THR A CA 1
ATOM 630 C C . THR A 1 84 ? 4.631 -9.652 -12.942 1.00 75.25 84 THR A C 1
ATOM 632 O O . THR A 1 84 ? 4.417 -9.107 -11.855 1.00 75.25 84 THR A O 1
ATOM 635 N N . GLU A 1 85 ? 3.815 -10.575 -13.449 1.00 73.75 85 GLU A N 1
ATOM 636 C CA . GLU A 1 85 ? 2.663 -11.087 -12.720 1.00 73.75 85 GLU A CA 1
ATOM 637 C C . GLU A 1 85 ? 3.079 -11.606 -11.335 1.00 73.75 85 GLU A C 1
ATOM 639 O O . GLU A 1 85 ? 4.045 -12.354 -11.185 1.00 73.75 85 GLU A O 1
ATOM 644 N N . ALA A 1 86 ? 2.352 -11.171 -10.309 1.00 77.19 86 ALA A N 1
ATOM 645 C CA . ALA A 1 86 ? 2.580 -11.569 -8.930 1.00 77.19 86 ALA A CA 1
ATOM 646 C C . ALA A 1 86 ? 1.243 -11.757 -8.220 1.00 77.19 86 ALA A C 1
ATOM 648 O O . ALA A 1 86 ? 0.277 -11.030 -8.488 1.00 77.19 86 ALA A O 1
ATOM 649 N N . ALA A 1 87 ? 1.212 -12.696 -7.274 1.00 80.25 87 ALA A N 1
ATOM 650 C CA . ALA A 1 87 ? 0.039 -12.952 -6.453 1.00 80.25 87 ALA A CA 1
ATOM 651 C C . ALA A 1 87 ? -0.444 -11.666 -5.767 1.00 80.25 87 ALA A C 1
ATOM 653 O O . ALA A 1 87 ? 0.343 -10.830 -5.314 1.00 80.25 87 ALA A O 1
ATOM 654 N N . PHE A 1 88 ? -1.762 -11.498 -5.710 1.00 81.12 88 PHE A N 1
ATOM 655 C CA . PHE A 1 88 ? -2.359 -10.405 -4.960 1.00 81.12 88 PHE A CA 1
ATOM 656 C C . PHE A 1 88 ? -2.341 -10.747 -3.459 1.00 81.12 88 PHE A C 1
ATOM 658 O O . PHE A 1 88 ? -2.669 -11.881 -3.100 1.00 81.12 88 PHE A O 1
ATOM 665 N N . PRO A 1 89 ? -1.948 -9.816 -2.570 1.00 83.38 89 PRO A N 1
ATOM 666 C CA . PRO A 1 89 ? -1.858 -10.110 -1.147 1.00 83.38 89 PRO A CA 1
ATOM 667 C C . PRO A 1 89 ? -3.237 -10.403 -0.530 1.00 83.38 89 PRO A C 1
ATOM 669 O O . PRO A 1 89 ? -4.241 -9.825 -0.952 1.00 83.38 89 PRO A O 1
ATOM 672 N N . PRO A 1 90 ? -3.304 -11.247 0.513 1.00 84.69 90 PRO A N 1
ATOM 673 C CA . PRO A 1 90 ? -4.553 -11.527 1.211 1.00 84.69 90 PRO A CA 1
ATOM 674 C C . PRO A 1 90 ? -5.093 -10.272 1.912 1.00 84.69 90 PRO A C 1
ATOM 676 O O . PRO A 1 90 ? -4.345 -9.534 2.554 1.00 84.69 90 PRO A O 1
ATOM 679 N N . LEU A 1 91 ? -6.410 -10.058 1.830 1.00 84.62 91 LEU A N 1
ATOM 680 C CA . LEU A 1 91 ? -7.102 -8.902 2.421 1.00 84.62 91 LEU A CA 1
ATOM 681 C C . LEU A 1 91 ? -7.961 -9.261 3.646 1.00 84.62 91 LEU A C 1
ATOM 683 O O . LEU A 1 91 ? -8.856 -8.503 4.011 1.00 84.62 91 LEU A O 1
ATOM 687 N N . SER A 1 92 ? -7.711 -10.402 4.292 1.00 81.62 92 SER A N 1
ATOM 688 C CA . SER A 1 92 ? -8.552 -10.961 5.371 1.00 81.62 92 SER A CA 1
ATOM 689 C C . SER A 1 92 ? -8.841 -9.992 6.531 1.00 81.62 92 SER A C 1
ATOM 691 O O . SER A 1 92 ? -9.888 -10.071 7.171 1.00 81.62 92 SER A O 1
ATOM 693 N N . SER A 1 93 ? -7.944 -9.041 6.785 1.00 80.19 93 SER A N 1
ATOM 694 C CA . SER A 1 93 ? -8.085 -8.020 7.832 1.00 80.19 93 SER A CA 1
ATOM 695 C C . SER A 1 93 ? -8.947 -6.808 7.427 1.00 80.19 93 SER A C 1
ATOM 697 O O . SER A 1 93 ? -9.316 -6.001 8.282 1.00 80.19 93 SER A O 1
ATOM 699 N N . MET A 1 94 ? -9.307 -6.660 6.148 1.00 87.25 94 MET A N 1
ATOM 700 C CA . MET A 1 94 ? -9.997 -5.486 5.594 1.00 87.25 94 MET A CA 1
ATOM 701 C C . MET A 1 94 ? -11.525 -5.629 5.640 1.00 87.25 94 MET A C 1
ATOM 703 O O . MET A 1 94 ? -12.209 -5.590 4.621 1.00 87.25 94 MET A O 1
ATOM 707 N N . LYS A 1 95 ? -12.084 -5.756 6.847 1.00 87.56 95 LYS A N 1
ATOM 708 C CA . LYS A 1 95 ? -13.519 -6.039 7.073 1.00 87.56 95 LYS A CA 1
ATOM 709 C C . LYS A 1 95 ? -14.495 -4.997 6.509 1.00 87.56 95 LYS A C 1
ATOM 711 O O . LYS A 1 95 ? -15.676 -5.285 6.367 1.00 87.56 95 LYS A O 1
ATOM 716 N N . ASN A 1 96 ? -14.022 -3.784 6.229 1.00 89.69 96 ASN A N 1
ATOM 717 C CA . ASN A 1 96 ? -14.842 -2.699 5.685 1.00 89.69 96 ASN A CA 1
ATOM 718 C C . ASN A 1 96 ? -14.821 -2.627 4.151 1.00 89.69 96 ASN A C 1
ATOM 720 O O . ASN A 1 96 ? -15.477 -1.745 3.594 1.00 89.69 96 ASN A O 1
ATOM 724 N N . MET A 1 97 ? -14.083 -3.520 3.480 1.00 88.75 97 MET A N 1
ATOM 725 C CA . MET A 1 97 ? -13.936 -3.521 2.028 1.00 88.75 97 MET A CA 1
ATOM 726 C C . MET A 1 97 ? -15.275 -3.812 1.346 1.00 88.75 97 MET A C 1
ATOM 728 O O . MET A 1 97 ? -15.889 -4.849 1.578 1.00 88.75 97 MET A O 1
ATOM 732 N N . LYS A 1 98 ? -15.719 -2.886 0.493 1.00 90.25 98 LYS A N 1
ATOM 733 C CA . LYS A 1 98 ? -16.957 -2.998 -0.294 1.00 90.25 98 LYS A CA 1
ATOM 734 C C . LYS A 1 98 ? -16.682 -3.075 -1.788 1.00 90.25 98 LYS A C 1
ATOM 736 O O . LYS A 1 98 ? -17.424 -3.732 -2.507 1.00 90.25 98 LYS A O 1
ATOM 741 N N . ALA A 1 99 ? -15.631 -2.401 -2.246 1.00 86.94 99 ALA A N 1
ATOM 742 C CA . ALA A 1 99 ? -15.225 -2.387 -3.639 1.00 86.94 99 ALA A CA 1
ATOM 743 C C . ALA A 1 99 ? -13.716 -2.610 -3.741 1.00 86.94 99 ALA A C 1
ATOM 745 O O . ALA A 1 99 ? -12.930 -1.849 -3.180 1.00 86.94 99 ALA A O 1
ATOM 746 N N . LEU A 1 100 ? -13.329 -3.643 -4.484 1.00 86.94 100 LEU A N 1
ATOM 747 C CA . LEU A 1 100 ? -11.951 -3.901 -4.874 1.00 86.94 100 LEU A CA 1
ATOM 748 C C . LEU A 1 100 ? -11.910 -4.031 -6.393 1.00 86.94 100 LEU A C 1
ATOM 750 O O . LEU A 1 100 ? -12.575 -4.894 -6.961 1.00 86.94 100 LEU A O 1
ATOM 754 N N . CYS A 1 101 ? -11.119 -3.188 -7.040 1.00 85.31 101 CYS A N 1
ATOM 755 C CA . CYS A 1 101 ? -10.846 -3.271 -8.464 1.00 85.31 101 CYS A CA 1
ATOM 756 C C . CYS A 1 101 ? -9.335 -3.309 -8.661 1.00 85.31 101 CYS A C 1
ATOM 758 O O . CYS A 1 101 ? -8.631 -2.391 -8.243 1.00 85.31 101 CYS A O 1
ATOM 760 N N . VAL A 1 102 ? -8.836 -4.381 -9.268 1.00 80.69 102 VAL A N 1
ATOM 761 C CA . VAL A 1 102 ? -7.415 -4.546 -9.577 1.00 80.69 102 VAL A CA 1
ATOM 762 C C . VAL A 1 102 ? -7.325 -4.925 -11.044 1.00 80.69 102 VAL A C 1
ATOM 764 O O . VAL A 1 102 ? -7.545 -6.078 -11.410 1.00 80.69 102 VAL A O 1
ATOM 767 N N . VAL A 1 103 ? -7.054 -3.937 -11.890 1.00 73.06 103 VAL A N 1
ATOM 768 C CA . VAL A 1 103 ? -6.937 -4.128 -13.336 1.00 73.06 103 VAL A CA 1
ATOM 769 C C . VAL A 1 103 ? -5.456 -4.200 -13.685 1.00 73.06 103 VAL A C 1
ATOM 771 O O . VAL A 1 103 ? -4.754 -3.191 -13.709 1.00 73.06 103 VAL A O 1
ATOM 774 N N . CYS A 1 104 ? -4.970 -5.414 -13.937 1.00 64.00 104 CYS A N 1
ATOM 775 C CA . CYS A 1 104 ? -3.727 -5.624 -14.672 1.00 64.00 104 CYS A CA 1
ATOM 776 C C . CYS A 1 104 ? -4.069 -5.562 -16.163 1.00 64.00 104 CYS A C 1
ATOM 778 O O . CYS A 1 104 ? -5.055 -6.169 -16.574 1.00 64.00 104 CYS A O 1
ATOM 780 N N . LEU A 1 105 ? -3.233 -4.932 -16.987 1.00 54.88 105 LEU A N 1
ATOM 781 C CA . LEU A 1 105 ? -3.411 -4.897 -18.448 1.00 54.88 105 LEU A CA 1
ATOM 782 C C . LEU A 1 105 ? -3.290 -6.281 -19.136 1.00 54.88 105 LEU A C 1
ATOM 784 O O . LEU A 1 105 ? -3.286 -6.345 -20.358 1.00 54.88 105 LEU A O 1
ATOM 788 N N . TYR A 1 106 ? -3.234 -7.385 -18.377 1.00 44.84 106 TYR A N 1
ATOM 789 C CA . TYR A 1 106 ? -3.121 -8.748 -18.908 1.00 44.84 106 TYR A CA 1
ATOM 790 C C . TYR A 1 106 ? -4.135 -9.764 -18.356 1.00 44.84 106 TYR A C 1
ATOM 792 O O . TYR A 1 106 ? -4.470 -10.693 -19.081 1.00 44.84 106 TYR A O 1
ATOM 800 N N . VAL A 1 107 ? -4.681 -9.610 -17.140 1.00 42.16 107 VAL A N 1
ATOM 801 C CA . VAL A 1 107 ? -5.701 -10.535 -16.599 1.00 42.16 107 VAL A CA 1
ATOM 802 C C . VAL A 1 107 ? -6.584 -9.812 -15.576 1.00 42.16 107 VAL A C 1
ATOM 804 O O . VAL A 1 107 ? -6.088 -9.187 -14.635 1.00 42.16 107 VAL A O 1
ATOM 807 N N . SER A 1 108 ? -7.903 -9.902 -15.749 1.00 44.44 108 SER A N 1
ATOM 808 C CA . SER A 1 108 ? -8.902 -9.474 -14.767 1.00 44.44 108 SER A CA 1
ATOM 809 C C . SER A 1 108 ? -9.005 -10.533 -13.666 1.00 44.44 108 SER A C 1
ATOM 811 O O . SER A 1 108 ? -9.496 -11.633 -13.897 1.00 44.44 108 SER A O 1
ATOM 813 N N . TYR A 1 109 ? -8.540 -10.221 -12.455 1.00 49.22 109 TYR A N 1
ATOM 814 C CA . TYR A 1 109 ? -8.753 -11.098 -11.304 1.00 49.22 109 TYR A CA 1
ATOM 815 C C . TYR A 1 109 ? -10.149 -10.859 -10.721 1.00 49.22 109 TYR A C 1
ATOM 817 O O . TYR A 1 109 ? -10.495 -9.743 -10.331 1.00 49.22 109 TYR A O 1
ATOM 825 N N . ILE A 1 110 ? -10.949 -11.924 -10.655 1.00 45.56 110 ILE A N 1
ATOM 826 C CA . ILE A 1 110 ? -12.228 -11.939 -9.942 1.00 45.56 110 ILE A CA 1
ATOM 827 C C . ILE A 1 110 ? -11.919 -12.004 -8.442 1.00 45.56 110 ILE A C 1
ATOM 829 O O . ILE A 1 110 ? -11.166 -12.862 -7.983 1.00 45.56 110 ILE A O 1
ATOM 833 N N . VAL A 1 111 ? -12.483 -11.064 -7.686 1.00 50.06 111 VAL A N 1
ATOM 834 C CA . VAL A 1 111 ? -12.316 -10.930 -6.232 1.00 50.06 111 VAL A CA 1
ATOM 835 C C . VAL A 1 111 ? -12.771 -12.223 -5.526 1.00 50.06 111 VAL A C 1
ATOM 837 O O . VAL A 1 111 ? -13.898 -12.662 -5.776 1.00 50.06 111 VAL A O 1
ATOM 840 N N . PRO A 1 112 ? -11.969 -12.839 -4.630 1.00 40.94 112 PRO A N 1
ATOM 841 C CA . PRO A 1 112 ? -12.450 -13.936 -3.798 1.00 40.94 112 PRO A CA 1
ATOM 842 C C . PRO A 1 112 ? -13.531 -13.408 -2.856 1.00 40.94 112 PRO A C 1
ATOM 844 O O . PRO A 1 112 ? -13.346 -12.373 -2.212 1.00 40.94 112 PRO A O 1
ATOM 847 N N . LYS A 1 113 ? -14.661 -14.116 -2.778 1.00 35.41 113 LYS A N 1
ATOM 848 C CA . LYS A 1 113 ? -15.699 -13.839 -1.780 1.00 35.41 113 LYS A CA 1
ATOM 849 C C . LYS A 1 113 ? -15.089 -13.933 -0.377 1.00 35.41 113 LYS A C 1
ATOM 851 O O . LYS A 1 113 ? -14.439 -14.928 -0.062 1.00 35.41 113 LYS A O 1
ATOM 856 N N . ILE A 1 114 ? -15.290 -12.867 0.398 1.00 44.31 114 ILE A N 1
ATOM 857 C CA . ILE A 1 114 ? -15.028 -12.777 1.843 1.00 44.31 114 ILE A CA 1
ATOM 858 C C . ILE A 1 114 ? -16.065 -13.626 2.578 1.00 44.31 114 ILE A C 1
ATOM 860 O O . ILE A 1 114 ? -17.238 -13.603 2.132 1.00 44.31 114 ILE A O 1
#

Organism: NCBI:txid261450

Secondary structure (DSSP, 8-state):
-EES---BSPPPGGGGG-TT--EEEEES-B--S-GGG-HIIIII-GGGGT--EEEEESPBSPPPGGGGG-TT--EEEEES-BSS--PPPP-TT-TT--EEEEB-SS-BPPPPP-